Protein AF-A0AA35VS03-F1 (afdb_monomer)

Radius of gyration: 14.29 Å; Cα contacts (8 Å, |Δi|>4): 401; chains: 1; bounding box: 40×29×36 Å

Mean predicted aligned error: 4.06 Å

Structure (mmCIF, N/CA/C/O backbone):
data_AF-A0AA35VS03-F1
#
_entry.id   AF-A0AA35VS03-F1
#
loop_
_atom_site.group_PDB
_atom_site.id
_atom_site.type_symbol
_atom_site.label_atom_id
_atom_site.label_alt_id
_atom_site.label_comp_id
_atom_site.label_asym_id
_atom_site.label_entity_id
_atom_site.label_seq_id
_atom_site.pdbx_PDB_ins_code
_atom_site.Cartn_x
_atom_site.Cartn_y
_atom_site.Cartn_z
_atom_site.occupancy
_atom_site.B_iso_or_equiv
_atom_site.auth_seq_id
_atom_site.auth_comp_id
_atom_site.auth_asym_id
_atom_site.auth_atom_id
_atom_site.pdbx_PDB_model_num
ATOM 1 N N . MET A 1 1 ? 13.752 -16.285 -9.363 1.00 30.06 1 MET A N 1
ATOM 2 C CA . MET A 1 1 ? 14.592 -15.982 -8.186 1.00 30.06 1 MET A CA 1
ATOM 3 C C . MET A 1 1 ? 14.863 -14.490 -8.272 1.00 30.06 1 MET A C 1
ATOM 5 O O . MET A 1 1 ? 15.406 -14.082 -9.285 1.00 30.06 1 MET A O 1
ATOM 9 N N . LEU A 1 2 ? 14.318 -13.684 -7.354 1.00 35.81 2 LEU A N 1
ATOM 10 C CA . LEU A 1 2 ? 14.424 -12.218 -7.407 1.00 35.81 2 LEU A CA 1
ATOM 11 C C . LEU A 1 2 ? 15.875 -11.814 -7.117 1.00 35.81 2 LEU A C 1
ATOM 13 O O . LEU A 1 2 ? 16.408 -12.200 -6.077 1.00 35.81 2 LEU A O 1
ATOM 17 N N . ASP A 1 3 ? 16.504 -11.089 -8.038 1.00 34.88 3 ASP A N 1
ATOM 18 C CA . ASP A 1 3 ? 17.882 -10.612 -7.901 1.00 34.88 3 ASP A CA 1
ATOM 19 C C . ASP A 1 3 ? 17.917 -9.417 -6.916 1.00 34.88 3 ASP A C 1
ATOM 21 O O . ASP A 1 3 ? 17.162 -8.457 -7.098 1.00 34.88 3 ASP A O 1
ATOM 25 N N . PRO A 1 4 ? 18.730 -9.442 -5.840 1.00 36.78 4 PRO A N 1
ATOM 26 C CA . PRO A 1 4 ? 18.665 -8.475 -4.738 1.00 36.78 4 PRO A CA 1
ATOM 27 C C . PRO A 1 4 ? 19.428 -7.165 -5.032 1.00 36.78 4 PRO A C 1
ATOM 29 O O . PRO A 1 4 ? 20.252 -6.712 -4.237 1.00 36.78 4 PRO A O 1
ATOM 32 N N . GLY A 1 5 ? 19.167 -6.540 -6.181 1.00 35.00 5 GLY A N 1
ATOM 33 C CA . GLY A 1 5 ? 19.801 -5.287 -6.595 1.00 35.00 5 GLY A CA 1
ATOM 34 C C . GLY A 1 5 ? 18.997 -4.036 -6.219 1.00 35.00 5 GLY A C 1
ATOM 35 O O . GLY A 1 5 ? 17.992 -3.738 -6.851 1.00 35.00 5 GLY A O 1
ATOM 36 N N . MET A 1 6 ? 19.482 -3.276 -5.229 1.00 34.22 6 MET A N 1
ATOM 37 C CA . MET A 1 6 ? 19.267 -1.823 -5.016 1.00 34.22 6 MET A CA 1
ATOM 38 C C . MET A 1 6 ? 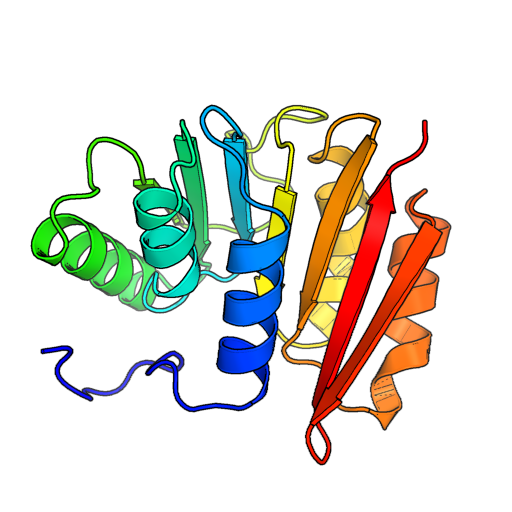17.836 -1.237 -4.988 1.00 34.22 6 MET A C 1
ATOM 40 O O . MET A 1 6 ? 17.692 -0.018 -5.052 1.00 34.22 6 MET A O 1
ATOM 44 N N . ALA A 1 7 ? 16.783 -2.032 -4.805 1.00 39.50 7 ALA A N 1
ATOM 45 C CA . ALA A 1 7 ? 15.442 -1.513 -4.525 1.00 39.50 7 ALA A CA 1
ATOM 46 C C . ALA A 1 7 ? 14.970 -1.959 -3.136 1.00 39.50 7 ALA A C 1
ATOM 48 O O . ALA A 1 7 ? 14.988 -3.145 -2.801 1.00 39.50 7 ALA A O 1
ATOM 49 N N . PHE A 1 8 ? 14.525 -1.002 -2.320 1.00 41.69 8 PHE A N 1
ATOM 50 C CA . PHE A 1 8 ? 13.716 -1.279 -1.135 1.00 41.69 8 PHE A CA 1
ATOM 51 C C . PHE A 1 8 ? 12.528 -2.166 -1.576 1.00 41.69 8 PHE A C 1
ATOM 53 O O . PHE A 1 8 ? 11.841 -1.822 -2.537 1.00 41.69 8 PHE A O 1
ATOM 60 N N . GLY A 1 9 ? 12.327 -3.335 -0.951 1.00 50.44 9 GLY A N 1
ATOM 61 C CA . GLY A 1 9 ? 11.251 -4.269 -1.337 1.00 50.44 9 GLY A CA 1
ATOM 62 C C . GLY A 1 9 ? 11.671 -5.695 -1.723 1.00 50.44 9 GLY A C 1
ATOM 63 O O . GLY A 1 9 ? 10.999 -6.324 -2.535 1.00 50.44 9 GLY A O 1
ATOM 64 N N . THR A 1 10 ? 12.738 -6.248 -1.135 1.00 51.81 10 THR A N 1
ATOM 65 C CA . THR A 1 10 ? 13.170 -7.651 -1.345 1.00 51.81 10 THR A CA 1
ATOM 66 C C . THR A 1 10 ? 12.288 -8.696 -0.644 1.00 51.81 10 THR A C 1
ATOM 68 O O . THR A 1 10 ? 12.663 -9.864 -0.574 1.00 51.81 10 THR A O 1
ATOM 71 N N . GLY A 1 11 ? 11.146 -8.307 -0.069 1.00 59.34 11 GLY A N 1
ATOM 72 C CA . GLY A 1 11 ? 10.231 -9.219 0.631 1.00 59.34 11 GLY A CA 1
ATOM 73 C C . GLY A 1 11 ? 10.647 -9.618 2.052 1.00 59.34 11 GLY A C 1
ATOM 74 O O . GLY A 1 11 ? 9.823 -10.159 2.773 1.00 59.34 11 GLY A O 1
ATOM 75 N N . HIS A 1 12 ? 11.884 -9.335 2.476 1.00 66.75 12 HIS A N 1
ATOM 76 C CA . HIS A 1 12 ? 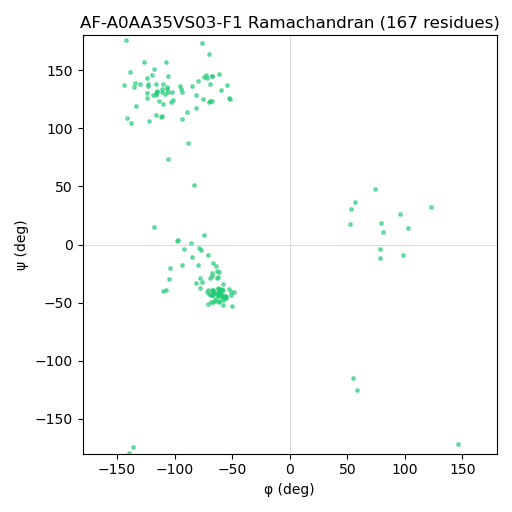12.417 -9.789 3.771 1.00 66.75 12 HIS A CA 1
ATOM 77 C C . HIS A 1 12 ? 12.237 -8.778 4.909 1.00 66.75 12 HIS A C 1
ATOM 79 O O . HIS A 1 12 ? 12.350 -9.138 6.078 1.00 66.75 12 HIS A O 1
ATOM 85 N N . HIS A 1 13 ? 11.978 -7.509 4.587 1.00 87.12 13 HIS A N 1
ATOM 86 C CA . HIS A 1 13 ? 11.761 -6.489 5.606 1.00 87.12 13 HIS A CA 1
ATOM 87 C C . HIS A 1 13 ? 10.423 -6.737 6.331 1.00 87.12 13 HIS A C 1
ATOM 89 O O . HIS A 1 13 ? 9.434 -7.009 5.638 1.00 87.12 13 HIS A O 1
ATOM 95 N N . PRO A 1 14 ? 10.344 -6.590 7.671 1.00 87.81 14 PRO A N 1
ATOM 96 C CA . PRO A 1 14 ? 9.134 -6.878 8.450 1.00 87.81 14 PRO A CA 1
ATOM 97 C C . PRO A 1 14 ? 7.858 -6.251 7.880 1.00 87.81 14 PRO A C 1
ATOM 99 O O . PRO A 1 14 ? 6.825 -6.909 7.777 1.00 87.81 14 PRO A O 1
ATOM 102 N N . THR A 1 15 ? 7.944 -5.007 7.406 1.00 90.81 15 THR A N 1
ATOM 103 C CA . THR A 1 15 ? 6.808 -4.289 6.804 1.00 90.81 15 THR A CA 1
ATOM 104 C C . THR A 1 15 ? 6.289 -4.956 5.532 1.00 90.81 15 THR A C 1
ATOM 106 O O . THR A 1 15 ? 5.084 -5.117 5.362 1.00 90.81 15 THR A O 1
ATOM 109 N N . THR A 1 16 ? 7.187 -5.436 4.663 1.00 92.81 16 THR A N 1
ATOM 110 C CA . THR A 1 16 ? 6.785 -6.149 3.441 1.00 92.81 16 THR A CA 1
ATOM 111 C C . THR A 1 16 ? 6.162 -7.494 3.797 1.00 92.81 16 THR A C 1
ATOM 113 O O . THR A 1 16 ? 5.108 -7.834 3.271 1.00 92.81 16 THR A O 1
ATOM 116 N N . SER A 1 17 ? 6.761 -8.227 4.738 1.00 94.44 17 SER A N 1
ATOM 117 C CA . SER A 1 17 ? 6.247 -9.514 5.217 1.00 94.44 17 SER A CA 1
ATOM 118 C C . SER A 1 17 ? 4.850 -9.395 5.829 1.00 94.44 17 SER A C 1
ATOM 120 O O . SER A 1 17 ? 3.984 -10.221 5.551 1.00 94.44 17 SER A O 1
ATOM 122 N N . MET A 1 18 ? 4.604 -8.365 6.643 1.00 96.81 18 MET A N 1
ATOM 123 C CA . MET A 1 18 ? 3.283 -8.107 7.219 1.00 96.81 18 MET A CA 1
ATOM 124 C C . MET A 1 18 ? 2.256 -7.729 6.145 1.00 96.81 18 MET A C 1
ATOM 126 O O . MET A 1 18 ? 1.155 -8.274 6.161 1.00 96.81 18 MET A O 1
ATOM 130 N N . CYS A 1 19 ? 2.613 -6.883 5.170 1.00 97.69 19 CYS A N 1
ATOM 131 C CA . CYS A 1 19 ? 1.738 -6.601 4.028 1.00 97.69 19 CYS A CA 1
ATOM 132 C C . CYS A 1 19 ? 1.409 -7.859 3.221 1.00 97.69 19 CYS A C 1
ATOM 134 O O . CYS A 1 19 ? 0.255 -8.056 2.863 1.00 97.69 19 CYS A O 1
ATOM 136 N N . LEU A 1 20 ? 2.391 -8.724 2.952 1.00 97.50 20 LEU A N 1
ATOM 137 C CA . LEU A 1 20 ? 2.174 -9.971 2.216 1.00 97.50 20 LEU A CA 1
ATOM 138 C C . LEU A 1 20 ? 1.216 -10.911 2.958 1.00 97.50 20 LEU A C 1
ATOM 140 O O . LEU A 1 20 ? 0.317 -11.457 2.329 1.00 97.50 20 LEU A O 1
ATOM 144 N N . LYS A 1 21 ? 1.353 -11.044 4.285 1.00 96.88 21 LYS A N 1
ATOM 145 C CA . LYS A 1 21 ? 0.408 -11.813 5.118 1.00 96.88 21 LYS A CA 1
ATOM 146 C C . LYS A 1 21 ? -1.012 -11.249 5.039 1.00 96.88 21 LYS A C 1
ATOM 148 O O . LYS A 1 21 ? -1.968 -12.008 4.945 1.00 96.88 21 LYS A O 1
ATOM 153 N N . GLN A 1 22 ? -1.147 -9.925 5.059 1.00 98.31 22 GLN A N 1
ATOM 154 C CA . GLN A 1 22 ? -2.451 -9.271 4.968 1.00 98.31 22 GLN A CA 1
ATOM 155 C C . GLN A 1 22 ? -3.070 -9.398 3.573 1.00 98.31 22 GLN A C 1
ATOM 157 O O . GLN A 1 22 ? -4.261 -9.661 3.452 1.00 98.31 22 GLN A O 1
ATOM 162 N N . LEU A 1 23 ? -2.271 -9.289 2.509 1.00 98.38 23 LEU A N 1
ATOM 163 C CA . LEU A 1 23 ? -2.742 -9.553 1.151 1.00 98.38 23 LEU A CA 1
ATOM 164 C C . LEU A 1 23 ? -3.193 -11.009 0.990 1.00 98.38 23 LEU A C 1
ATOM 166 O O . LEU A 1 23 ? -4.255 -11.230 0.424 1.00 98.38 23 LEU A O 1
ATOM 170 N N . ASP A 1 24 ? -2.443 -11.978 1.514 1.00 97.88 24 ASP A N 1
ATOM 171 C CA . ASP A 1 24 ? -2.810 -13.402 1.477 1.00 97.88 24 ASP A CA 1
ATOM 172 C C . ASP A 1 24 ? -4.157 -13.675 2.169 1.00 97.88 24 ASP A C 1
ATOM 174 O O . ASP A 1 24 ? -4.982 -14.427 1.657 1.00 97.88 24 ASP A O 1
ATOM 178 N N . ALA A 1 25 ? -4.424 -12.999 3.290 1.00 97.81 25 ALA A N 1
ATOM 179 C CA . ALA A 1 25 ? -5.678 -13.139 4.026 1.00 97.81 25 ALA A CA 1
ATOM 180 C C . ALA A 1 25 ? -6.875 -12.420 3.373 1.00 97.81 25 ALA A C 1
ATOM 182 O O . ALA A 1 25 ? -8.016 -12.861 3.526 1.00 97.81 25 ALA A O 1
ATOM 183 N N . LEU A 1 26 ? -6.641 -11.290 2.698 1.00 97.94 26 LEU A N 1
ATOM 184 C CA . LEU A 1 26 ? -7.705 -10.380 2.254 1.00 97.94 26 LEU A CA 1
ATOM 185 C C . LEU A 1 26 ? -8.003 -10.463 0.753 1.00 97.94 26 LEU A C 1
ATOM 187 O O . LEU A 1 26 ? -9.134 -10.192 0.339 1.00 97.94 26 LEU A O 1
ATOM 191 N N . VAL A 1 27 ? -7.013 -10.795 -0.079 1.00 98.19 27 VAL A N 1
ATOM 192 C CA . VAL A 1 27 ? -7.208 -10.891 -1.527 1.00 98.19 27 VAL A CA 1
ATOM 193 C C . VAL A 1 27 ? -8.084 -12.100 -1.827 1.00 98.19 27 VAL A C 1
ATOM 195 O O . VAL A 1 27 ? -7.775 -13.234 -1.479 1.00 98.19 27 VAL A O 1
ATOM 198 N N . 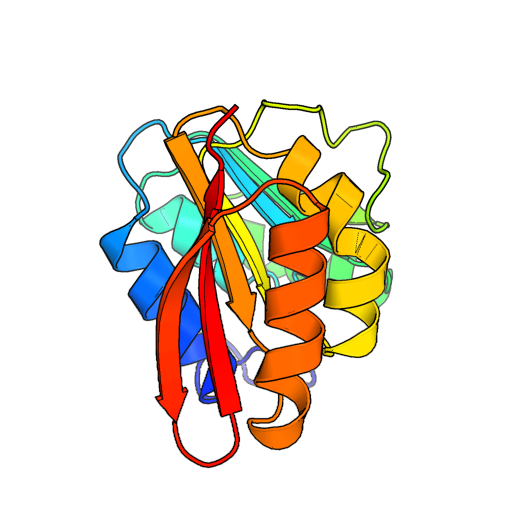THR A 1 28 ? -9.188 -11.845 -2.520 1.00 96.50 28 THR A N 1
ATOM 199 C CA . THR A 1 28 ? -10.090 -12.880 -3.027 1.00 96.50 28 THR A CA 1
ATOM 200 C C . THR A 1 28 ? -10.141 -12.817 -4.554 1.00 96.50 28 THR A C 1
ATOM 202 O O . THR A 1 28 ? -9.964 -11.734 -5.124 1.00 96.50 28 THR A O 1
ATOM 205 N N . PRO A 1 29 ? -10.382 -13.947 -5.250 1.00 96.38 29 PRO A N 1
ATOM 206 C CA . PRO A 1 29 ? -10.467 -13.953 -6.704 1.00 96.38 29 PRO A CA 1
ATOM 207 C C . PRO A 1 29 ? -11.456 -12.910 -7.225 1.00 96.38 29 PRO A C 1
ATOM 209 O O . PRO A 1 29 ? -12.619 -12.893 -6.827 1.00 96.38 29 PRO A O 1
ATOM 212 N N . GLY A 1 30 ? -11.001 -12.049 -8.134 1.00 94.88 30 GLY A N 1
ATOM 213 C CA . GLY A 1 30 ? -11.853 -11.017 -8.729 1.00 94.88 30 GLY A CA 1
ATOM 214 C C . GLY A 1 30 ? -11.730 -9.620 -8.107 1.00 94.88 30 GLY A C 1
ATOM 215 O O . GLY A 1 30 ? -12.285 -8.678 -8.672 1.00 94.88 30 GLY A O 1
ATOM 216 N N . ILE A 1 31 ? -11.021 -9.466 -6.982 1.00 98.31 31 ILE A N 1
ATOM 217 C CA . ILE A 1 31 ? -10.870 -8.175 -6.293 1.00 98.31 31 ILE A CA 1
ATOM 218 C C . ILE A 1 31 ? -9.906 -7.239 -7.033 1.00 98.31 31 ILE A C 1
ATOM 220 O O . ILE A 1 31 ? -8.896 -7.687 -7.577 1.00 98.31 31 ILE A O 1
ATOM 224 N N . ASP A 1 32 ? -10.187 -5.936 -7.025 1.00 98.81 32 ASP A N 1
ATOM 225 C CA . ASP A 1 32 ? -9.266 -4.919 -7.542 1.00 98.81 32 ASP A CA 1
ATOM 226 C C . ASP A 1 32 ? -8.429 -4.325 -6.396 1.00 98.81 32 ASP A C 1
ATOM 228 O O . ASP A 1 32 ? -8.967 -4.015 -5.325 1.00 98.81 32 ASP A O 1
ATOM 232 N N . VAL A 1 33 ? -7.123 -4.153 -6.625 1.00 98.94 33 VAL A N 1
ATOM 233 C CA . VAL A 1 33 ? -6.142 -3.712 -5.619 1.00 98.94 33 VAL A CA 1
ATOM 234 C C . VAL A 1 33 ? -5.415 -2.444 -6.069 1.00 98.94 33 VAL A C 1
ATOM 236 O O . VAL A 1 33 ? -4.979 -2.336 -7.215 1.00 98.94 33 VAL A O 1
ATOM 239 N N . LEU A 1 34 ? -5.257 -1.491 -5.155 1.00 98.88 34 LEU A N 1
ATOM 240 C CA . LEU A 1 34 ? -4.405 -0.311 -5.312 1.00 98.88 34 LEU A CA 1
ATOM 241 C C . LEU A 1 34 ? -3.143 -0.477 -4.456 1.00 98.88 34 LEU A C 1
ATOM 243 O O . LEU A 1 34 ? -3.256 -0.796 -3.279 1.00 98.88 34 LEU A O 1
ATOM 247 N N . ASP A 1 35 ? -1.962 -0.239 -5.019 1.00 98.81 35 ASP A N 1
ATOM 248 C CA . ASP A 1 35 ? -0.667 -0.308 -4.327 1.00 98.81 35 ASP A CA 1
ATOM 249 C C . ASP A 1 35 ? 0.046 1.048 -4.449 1.00 98.81 35 ASP A C 1
ATOM 251 O O . ASP A 1 35 ? 0.490 1.427 -5.534 1.00 98.81 35 ASP A O 1
ATOM 255 N N . VAL A 1 36 ? 0.088 1.825 -3.363 1.00 98.69 36 VAL A N 1
ATOM 256 C CA . VAL A 1 36 ? 0.644 3.189 -3.351 1.00 98.69 36 VAL A CA 1
ATOM 257 C C . VAL A 1 36 ? 2.048 3.191 -2.755 1.00 98.69 36 VAL A C 1
ATOM 259 O O . VAL A 1 36 ? 2.248 2.781 -1.613 1.00 98.69 36 VAL A O 1
ATOM 262 N N . GLY A 1 37 ? 3.010 3.714 -3.518 1.00 97.75 37 GLY A N 1
ATOM 263 C CA . GLY A 1 37 ? 4.435 3.572 -3.227 1.00 97.75 37 GLY A CA 1
ATOM 264 C C . GLY A 1 37 ? 4.917 2.158 -3.531 1.00 97.75 37 GLY A C 1
ATOM 265 O O . GLY A 1 37 ? 5.544 1.520 -2.687 1.00 97.75 37 GLY A O 1
ATOM 266 N N . CYS A 1 38 ? 4.561 1.636 -4.711 1.00 97.50 38 CYS A N 1
ATOM 267 C CA . CYS A 1 38 ? 4.756 0.224 -5.027 1.00 97.50 38 CYS A CA 1
ATOM 268 C C . CYS A 1 38 ? 6.238 -0.181 -5.135 1.00 97.50 38 CYS A C 1
ATOM 270 O O . CYS A 1 38 ? 6.536 -1.377 -5.111 1.00 97.50 38 CYS A O 1
ATOM 272 N N . GLY A 1 39 ? 7.177 0.770 -5.257 1.00 96.31 39 GLY A N 1
ATOM 273 C CA . GLY A 1 39 ? 8.616 0.508 -5.257 1.00 96.31 39 GLY A CA 1
ATOM 274 C C . GLY A 1 39 ? 9.029 -0.513 -6.317 1.00 96.31 39 GLY A C 1
ATOM 275 O O . GLY A 1 39 ? 8.885 -0.273 -7.510 1.00 96.31 39 GLY A O 1
ATOM 276 N N . SER A 1 40 ? 9.521 -1.681 -5.890 1.00 95.69 40 SER A N 1
ATOM 277 C CA . SER A 1 40 ? 9.878 -2.801 -6.778 1.00 95.69 40 SER A CA 1
ATOM 278 C C . SER A 1 40 ? 8.677 -3.513 -7.422 1.00 95.69 40 SER A C 1
ATOM 280 O O . SER A 1 40 ? 8.865 -4.379 -8.276 1.00 95.69 40 SER A O 1
ATOM 282 N N . GLY A 1 41 ? 7.450 -3.200 -7.004 1.00 97.69 41 GLY A N 1
ATOM 283 C CA . GLY A 1 41 ? 6.218 -3.871 -7.415 1.00 97.69 41 GLY A CA 1
ATOM 284 C C . GLY A 1 41 ? 5.941 -5.182 -6.675 1.00 97.69 41 GLY A C 1
ATOM 285 O O . GLY A 1 41 ? 5.051 -5.923 -7.082 1.00 97.69 41 GLY A O 1
ATOM 286 N N . VAL A 1 42 ? 6.679 -5.506 -5.606 1.00 97.75 42 VAL A N 1
ATOM 287 C CA . VAL A 1 42 ? 6.563 -6.804 -4.911 1.00 97.75 42 VAL A CA 1
ATOM 288 C C . VAL A 1 42 ? 5.151 -7.079 -4.375 1.00 97.75 42 VAL A C 1
ATOM 290 O O . VAL A 1 42 ? 4.639 -8.183 -4.559 1.00 97.75 42 VAL A O 1
ATOM 293 N N . LEU A 1 43 ? 4.494 -6.082 -3.769 1.00 98.38 43 LEU A N 1
ATOM 294 C CA . LEU A 1 43 ? 3.132 -6.220 -3.240 1.00 98.38 43 LEU A CA 1
ATOM 295 C C . LEU A 1 43 ? 2.107 -6.295 -4.375 1.00 98.38 43 LEU A C 1
ATOM 297 O O . LEU A 1 43 ? 1.230 -7.157 -4.351 1.00 98.38 43 LEU A O 1
ATOM 301 N N . SER A 1 44 ? 2.282 -5.475 -5.413 1.00 98.75 44 SER A N 1
ATOM 302 C CA . SER A 1 44 ? 1.479 -5.547 -6.634 1.00 98.75 44 SER A CA 1
ATOM 303 C C . SER A 1 44 ? 1.514 -6.935 -7.295 1.00 98.75 44 SER A C 1
ATOM 305 O O . SER A 1 44 ? 0.475 -7.487 -7.661 1.00 98.75 44 SER A O 1
ATOM 307 N N . ILE A 1 45 ? 2.704 -7.528 -7.429 1.00 98.69 45 ILE A N 1
ATOM 308 C CA . ILE A 1 45 ? 2.897 -8.867 -8.006 1.00 98.69 45 ILE A CA 1
ATOM 309 C C . ILE A 1 45 ? 2.268 -9.937 -7.109 1.00 98.69 45 ILE A C 1
ATOM 311 O O . ILE A 1 45 ? 1.630 -10.861 -7.617 1.00 98.69 45 ILE A O 1
ATOM 315 N N . ALA A 1 46 ? 2.422 -9.818 -5.788 1.00 98.31 46 ALA A N 1
ATOM 316 C CA . ALA A 1 46 ? 1.813 -10.747 -4.844 1.00 98.31 46 ALA A CA 1
ATOM 317 C C . ALA A 1 46 ? 0.283 -10.722 -4.941 1.00 98.31 46 ALA A C 1
ATOM 319 O O . ALA A 1 46 ? -0.327 -11.773 -5.113 1.00 98.31 46 ALA A O 1
ATOM 320 N N . ALA A 1 47 ? -0.329 -9.533 -4.937 1.00 98.69 47 ALA A N 1
ATOM 321 C CA . ALA A 1 47 ? -1.773 -9.373 -5.098 1.00 98.69 47 ALA A CA 1
ATOM 322 C C . ALA A 1 47 ? -2.287 -10.023 -6.394 1.00 98.69 47 ALA A C 1
ATOM 324 O O . ALA A 1 47 ? -3.278 -10.753 -6.372 1.00 98.69 47 ALA A O 1
ATOM 325 N N . ALA A 1 48 ? -1.583 -9.830 -7.515 1.00 98.62 48 ALA A N 1
ATOM 326 C CA . ALA A 1 48 ? -1.930 -10.477 -8.779 1.00 98.62 48 ALA A CA 1
ATOM 327 C C . ALA A 1 48 ? -1.861 -12.012 -8.694 1.00 98.62 48 ALA A C 1
ATOM 329 O O . ALA A 1 48 ? -2.777 -12.698 -9.144 1.00 98.62 48 ALA A O 1
ATOM 330 N N . ARG A 1 49 ? -0.811 -12.562 -8.072 1.00 97.88 49 ARG A N 1
ATOM 331 C CA . ARG A 1 49 ? -0.650 -14.017 -7.885 1.00 97.88 49 ARG A CA 1
ATOM 332 C C . ARG A 1 49 ? -1.679 -14.628 -6.933 1.00 97.88 49 ARG A C 1
ATOM 334 O O . ARG A 1 49 ? -2.002 -15.801 -7.085 1.00 97.88 49 ARG A O 1
ATOM 341 N N . LEU A 1 50 ? -2.202 -13.842 -5.996 1.00 98.19 50 LEU A N 1
ATOM 342 C CA . LEU A 1 50 ? -3.273 -14.233 -5.076 1.00 98.19 50 LEU A CA 1
ATOM 343 C C . LEU A 1 50 ? -4.673 -14.189 -5.721 1.00 98.19 50 LEU A C 1
ATOM 345 O O . LEU A 1 50 ? -5.653 -14.586 -5.097 1.00 98.19 50 LEU A O 1
ATOM 349 N N . GLY A 1 51 ? -4.784 -13.751 -6.980 1.00 97.69 51 GLY A N 1
ATOM 350 C CA . GLY A 1 51 ? -6.036 -13.781 -7.741 1.00 97.69 51 GLY A CA 1
ATOM 351 C C . GLY A 1 51 ? -6.754 -12.437 -7.853 1.00 97.69 51 GLY A C 1
ATOM 352 O O . GLY A 1 51 ? -7.919 -12.409 -8.267 1.00 97.69 51 GLY A O 1
ATOM 353 N N . ALA A 1 52 ? -6.087 -11.322 -7.530 1.00 98.69 52 ALA A N 1
ATOM 354 C CA . ALA A 1 52 ? -6.618 -10.002 -7.853 1.00 98.69 52 ALA A CA 1
ATOM 355 C C . ALA A 1 52 ? -6.926 -9.901 -9.356 1.00 98.69 52 ALA A C 1
ATOM 357 O O . ALA A 1 52 ? -6.145 -10.340 -10.203 1.00 98.69 52 ALA A O 1
ATOM 358 N N . ARG A 1 53 ? -8.073 -9.309 -9.694 1.00 98.56 53 ARG A N 1
ATOM 359 C CA . ARG A 1 53 ? -8.493 -9.096 -11.082 1.00 98.56 53 ARG A CA 1
ATOM 360 C C . ARG A 1 53 ? -7.644 -8.021 -11.736 1.00 98.56 53 ARG A C 1
ATOM 362 O O . ARG A 1 53 ? -7.114 -8.247 -12.824 1.00 98.56 53 ARG A O 1
ATOM 369 N N . HIS A 1 54 ? -7.524 -6.869 -11.084 1.00 98.69 54 HIS A N 1
ATOM 370 C CA . HIS A 1 54 ? -6.702 -5.747 -11.523 1.00 98.69 54 HIS A CA 1
ATOM 371 C C . HIS A 1 54 ? -5.891 -5.205 -10.349 1.00 98.69 54 HIS A C 1
ATOM 373 O O . HIS A 1 54 ? -6.405 -5.058 -9.242 1.00 98.69 54 HIS A O 1
ATOM 379 N N . VAL A 1 55 ? -4.631 -4.866 -10.603 1.00 98.88 55 VAL A N 1
ATOM 380 C CA . VAL A 1 55 ? -3.757 -4.205 -9.635 1.00 98.88 55 VAL A CA 1
ATOM 381 C C . VAL A 1 55 ? -3.236 -2.915 -10.250 1.00 98.88 55 VAL A C 1
ATOM 383 O O . VAL A 1 55 ? -2.666 -2.932 -11.345 1.00 98.88 55 VAL A O 1
ATOM 386 N N . PHE A 1 56 ? -3.420 -1.795 -9.555 1.00 98.88 56 PHE A N 1
ATOM 387 C CA . PHE A 1 56 ? -2.855 -0.514 -9.955 1.00 98.88 56 PHE A CA 1
ATOM 388 C C . PHE A 1 56 ? -1.762 -0.075 -8.980 1.00 98.88 56 PHE A C 1
ATOM 390 O O . PHE A 1 56 ? -2.049 0.258 -7.836 1.00 98.88 56 PHE A O 1
ATOM 397 N N . GLY A 1 57 ? -0.513 -0.082 -9.446 1.00 98.75 57 GLY A N 1
ATOM 398 C CA . GLY A 1 57 ? 0.651 0.398 -8.708 1.00 98.75 57 GLY A CA 1
ATOM 399 C C . GLY A 1 57 ? 0.961 1.861 -9.025 1.00 98.75 57 GLY A C 1
ATOM 400 O O . GLY A 1 57 ? 1.037 2.243 -10.198 1.00 98.75 57 GLY A O 1
ATOM 401 N N . LEU A 1 58 ? 1.165 2.669 -7.988 1.00 98.81 58 LEU A N 1
ATOM 402 C CA . LEU A 1 58 ? 1.614 4.056 -8.072 1.00 98.81 58 LEU A CA 1
ATOM 403 C C . LEU A 1 58 ? 2.985 4.197 -7.418 1.00 98.81 58 LEU A C 1
ATOM 405 O O . LEU A 1 58 ? 3.184 3.742 -6.295 1.00 98.81 58 LEU A O 1
ATOM 409 N N . GLU A 1 59 ? 3.913 4.857 -8.101 1.00 98.50 59 GLU A N 1
ATOM 410 C CA . GLU A 1 59 ? 5.244 5.149 -7.570 1.00 98.50 59 GLU A CA 1
ATOM 411 C C . GLU A 1 59 ? 5.723 6.525 -8.048 1.00 98.50 59 GLU A C 1
ATOM 413 O O . GLU A 1 59 ? 5.541 6.884 -9.208 1.00 98.50 59 GLU A O 1
ATOM 418 N N . ILE A 1 60 ? 6.319 7.326 -7.167 1.00 97.94 60 ILE A N 1
ATOM 419 C CA . ILE A 1 60 ? 6.736 8.699 -7.483 1.00 97.94 60 ILE A CA 1
ATOM 420 C C . ILE A 1 60 ? 8.078 8.740 -8.221 1.00 97.94 60 ILE A C 1
ATOM 422 O O . ILE A 1 60 ? 8.277 9.606 -9.082 1.00 97.94 60 ILE A O 1
ATOM 426 N N . ASP A 1 61 ? 8.976 7.802 -7.915 1.00 97.50 61 ASP A N 1
ATOM 427 C CA . ASP A 1 61 ? 10.284 7.697 -8.553 1.00 97.50 61 ASP A CA 1
ATOM 428 C C . ASP A 1 61 ? 10.171 6.976 -9.904 1.00 97.50 61 ASP A C 1
ATOM 430 O O . ASP A 1 61 ? 9.818 5.798 -9.993 1.00 97.50 61 ASP A O 1
ATOM 434 N N . SER A 1 62 ? 10.510 7.679 -10.985 1.00 97.62 62 SER A N 1
ATOM 435 C CA . SER A 1 62 ? 10.466 7.134 -12.343 1.00 97.62 62 SER A CA 1
ATOM 436 C C . SER A 1 62 ? 11.419 5.950 -12.546 1.00 97.62 62 SER A C 1
ATOM 438 O O . SER A 1 62 ? 11.135 5.075 -13.370 1.00 97.62 62 SER A O 1
ATOM 440 N N . VAL A 1 63 ? 12.522 5.878 -11.792 1.00 97.50 63 VAL A N 1
ATOM 441 C CA . VAL A 1 63 ? 13.439 4.732 -11.822 1.00 97.50 63 VAL A CA 1
ATOM 442 C C . VAL A 1 63 ? 12.746 3.508 -11.231 1.00 97.50 63 VAL A C 1
ATOM 444 O O . VAL A 1 63 ? 12.692 2.463 -11.884 1.00 97.50 63 VAL A O 1
ATOM 447 N N . ALA A 1 64 ? 12.140 3.649 -10.051 1.00 97.06 64 ALA A N 1
ATOM 448 C CA . ALA A 1 64 ? 11.389 2.578 -9.402 1.00 97.06 64 ALA A CA 1
ATOM 449 C C . ALA A 1 64 ? 10.172 2.131 -10.234 1.00 97.06 64 ALA A C 1
ATOM 451 O O . ALA A 1 64 ? 9.943 0.932 -10.378 1.00 97.06 64 ALA A O 1
ATOM 452 N N . VAL A 1 65 ? 9.467 3.050 -10.907 1.00 98.44 65 VAL A N 1
ATOM 453 C CA . VAL A 1 65 ? 8.402 2.708 -11.873 1.00 98.44 65 VAL A CA 1
ATOM 454 C C . VAL A 1 65 ? 8.908 1.763 -12.966 1.00 98.44 65 VAL A C 1
ATOM 456 O O . VAL A 1 65 ? 8.228 0.795 -13.318 1.00 98.44 65 VAL A O 1
ATOM 459 N N . ASN A 1 66 ? 10.090 2.026 -13.530 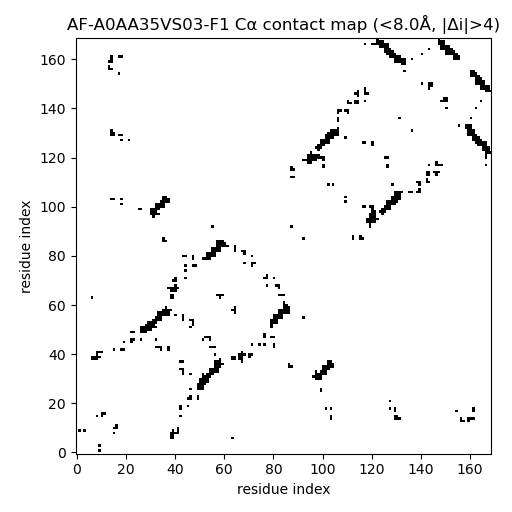1.00 98.06 66 ASN A N 1
ATOM 460 C CA . ASN A 1 66 ? 10.662 1.170 -14.569 1.00 98.06 66 ASN A CA 1
ATOM 461 C C . ASN A 1 66 ? 11.055 -0.208 -14.021 1.00 98.06 66 ASN A C 1
ATOM 463 O O . ASN A 1 66 ? 10.790 -1.215 -14.682 1.00 98.06 66 ASN A O 1
ATOM 467 N N . VAL A 1 67 ? 11.610 -0.255 -12.805 1.00 97.88 67 VAL A N 1
ATOM 468 C CA . VAL A 1 67 ? 11.926 -1.505 -12.095 1.00 97.88 67 VAL A CA 1
ATOM 469 C C . VAL A 1 67 ? 10.657 -2.320 -11.838 1.00 97.88 67 VAL A C 1
ATOM 471 O O . VAL A 1 67 ? 10.601 -3.487 -12.218 1.00 97.88 67 VAL A O 1
ATOM 474 N N . ALA A 1 68 ? 9.603 -1.713 -11.290 1.00 98.25 68 ALA A N 1
ATOM 475 C CA . ALA A 1 68 ? 8.328 -2.387 -11.053 1.00 98.25 68 ALA A CA 1
ATOM 476 C C . ALA A 1 68 ? 7.725 -2.954 -12.341 1.00 98.25 68 ALA A C 1
ATOM 478 O O . ALA A 1 68 ? 7.316 -4.112 -12.378 1.00 98.25 68 ALA A O 1
ATOM 479 N N . LYS A 1 69 ? 7.718 -2.177 -13.433 1.00 98.62 69 LYS A N 1
ATOM 480 C CA . LYS A 1 69 ? 7.240 -2.650 -14.743 1.00 98.62 69 LYS A CA 1
ATOM 481 C C . LYS A 1 69 ? 8.048 -3.836 -15.267 1.00 98.62 69 LYS A C 1
ATOM 483 O O . LYS A 1 69 ? 7.471 -4.721 -15.897 1.00 98.62 69 LYS A O 1
ATOM 488 N N . GLN A 1 70 ? 9.362 -3.841 -15.054 1.00 98.31 70 GLN A N 1
ATOM 489 C CA . GLN A 1 70 ? 10.215 -4.962 -15.436 1.00 98.31 70 GLN A CA 1
ATOM 490 C C . GLN A 1 70 ? 9.895 -6.203 -14.598 1.00 98.31 70 GLN A C 1
ATOM 492 O O . GLN A 1 70 ? 9.588 -7.245 -15.173 1.00 98.31 70 GLN A O 1
ATOM 497 N N . ASN A 1 71 ? 9.838 -6.068 -13.272 1.00 98.19 71 ASN A N 1
ATOM 498 C CA . ASN A 1 71 ? 9.504 -7.166 -12.363 1.00 98.19 71 ASN A CA 1
ATOM 499 C C . ASN A 1 71 ? 8.115 -7.753 -12.650 1.00 98.19 71 ASN A C 1
ATOM 501 O O . ASN A 1 71 ? 7.936 -8.968 -12.602 1.00 98.19 71 ASN A O 1
ATOM 505 N N . VAL A 1 72 ? 7.134 -6.912 -12.987 1.00 98.62 72 VAL A N 1
ATOM 506 C CA . VAL A 1 72 ? 5.785 -7.336 -13.391 1.00 98.62 72 VAL A CA 1
ATOM 507 C C . VAL A 1 72 ? 5.827 -8.259 -14.614 1.00 98.62 72 VAL A C 1
ATOM 509 O O . VAL A 1 72 ? 5.204 -9.320 -14.581 1.00 98.62 72 VAL A O 1
ATOM 512 N N . ARG A 1 73 ? 6.603 -7.908 -15.651 1.00 98.44 73 ARG A N 1
ATOM 513 C CA . ARG A 1 73 ? 6.785 -8.747 -16.852 1.00 98.44 73 ARG A CA 1
ATOM 514 C C . ARG A 1 73 ? 7.549 -10.033 -16.552 1.00 98.44 73 ARG A C 1
ATOM 516 O O . ARG A 1 73 ? 7.162 -11.106 -16.997 1.00 98.44 73 ARG A O 1
ATOM 523 N N . GLU A 1 74 ? 8.618 -9.945 -15.767 1.00 98.06 74 GLU A N 1
ATOM 524 C CA . GLU A 1 74 ? 9.417 -11.115 -15.372 1.00 98.06 74 GLU A CA 1
ATOM 525 C C . GLU A 1 74 ? 8.622 -12.122 -14.537 1.00 98.06 74 GLU A C 1
ATOM 527 O O . GLU A 1 74 ? 8.951 -13.307 -14.498 1.00 98.06 74 GLU A O 1
ATOM 532 N N . ASN A 1 75 ? 7.556 -11.660 -13.883 1.00 98.06 75 ASN A N 1
ATOM 533 C CA . ASN A 1 75 ? 6.637 -12.495 -13.123 1.00 98.06 75 ASN A CA 1
ATOM 534 C C . ASN A 1 75 ? 5.376 -12.894 -13.899 1.00 98.06 75 ASN A C 1
ATOM 536 O O . ASN A 1 75 ? 4.526 -13.559 -13.308 1.00 98.06 75 ASN A O 1
ATOM 540 N N . SER A 1 76 ? 5.268 -12.529 -15.182 1.00 98.31 76 SER A N 1
ATOM 541 C CA . SER A 1 76 ? 4.146 -12.865 -16.069 1.00 98.31 76 SER A CA 1
ATOM 542 C C . SER A 1 76 ? 2.778 -12.407 -15.543 1.00 98.31 76 SER A C 1
ATOM 544 O O . SER A 1 76 ? 1.779 -13.114 -15.679 1.00 98.31 76 SER A O 1
ATOM 546 N N . VAL A 1 77 ? 2.734 -11.238 -14.894 1.00 98.50 77 VAL A N 1
ATOM 547 C CA . VAL A 1 77 ? 1.507 -10.641 -14.329 1.00 98.50 77 VAL A CA 1
ATOM 548 C C . VAL A 1 77 ? 1.155 -9.290 -14.963 1.00 98.50 77 VAL A C 1
ATOM 550 O O . VAL A 1 77 ? 0.314 -8.559 -14.447 1.00 98.50 77 VAL A O 1
ATOM 553 N N . GLU A 1 78 ? 1.750 -8.947 -16.105 1.00 98.31 78 GLU A N 1
ATOM 554 C CA . GLU A 1 78 ? 1.527 -7.689 -16.833 1.00 98.31 78 GLU A CA 1
ATOM 555 C C . GLU A 1 78 ? 0.101 -7.503 -17.369 1.00 98.31 78 GLU A C 1
ATOM 557 O O . GLU A 1 78 ? -0.306 -6.379 -17.656 1.00 98.31 78 GLU A O 1
ATOM 562 N N . HIS A 1 79 ? -0.677 -8.581 -17.482 1.00 97.94 79 HIS A N 1
ATOM 563 C CA . HIS A 1 79 ? -2.099 -8.511 -17.833 1.00 97.94 79 HIS A CA 1
ATOM 564 C C . HIS A 1 79 ? -2.993 -8.126 -16.645 1.00 97.94 79 HIS A C 1
ATOM 566 O O . HIS A 1 79 ? -4.131 -7.704 -16.846 1.00 97.94 79 HIS A O 1
ATOM 572 N N . THR A 1 80 ? -2.474 -8.250 -15.423 1.00 98.62 80 THR A N 1
ATOM 573 C CA . THR A 1 80 ? -3.186 -7.969 -14.170 1.00 98.62 80 THR A CA 1
ATOM 574 C C . THR A 1 80 ? -2.681 -6.684 -13.520 1.00 98.62 80 THR A C 1
ATOM 576 O O . THR A 1 80 ? -3.477 -5.912 -12.986 1.00 98.62 80 THR A O 1
ATOM 579 N N . VAL A 1 81 ? -1.369 -6.437 -13.567 1.00 98.81 81 VAL A N 1
ATOM 580 C CA . VAL A 1 81 ? -0.711 -5.314 -12.893 1.00 98.81 81 VAL A CA 1
ATOM 581 C C . VAL A 1 81 ? -0.374 -4.205 -13.883 1.00 98.81 81 VAL A C 1
ATOM 583 O O . VAL A 1 81 ? 0.408 -4.393 -14.815 1.00 98.81 81 VAL A O 1
ATOM 586 N N . ARG A 1 82 ? -0.882 -3.001 -13.614 1.00 98.62 82 ARG A N 1
ATOM 587 C CA . ARG A 1 82 ? -0.464 -1.763 -14.279 1.00 98.62 82 ARG A CA 1
ATOM 588 C C . ARG A 1 82 ? 0.280 -0.878 -13.287 1.00 98.62 82 ARG A C 1
ATOM 590 O O . ARG A 1 82 ? -0.220 -0.638 -12.198 1.00 98.62 82 ARG A O 1
ATOM 597 N N . VAL A 1 83 ? 1.425 -0.332 -13.694 1.00 98.75 83 VAL A N 1
ATOM 598 C CA . VAL A 1 83 ? 2.206 0.622 -12.887 1.00 98.75 83 VAL A CA 1
ATOM 599 C C . VAL A 1 83 ? 2.240 1.987 -13.573 1.00 98.75 83 VAL A C 1
ATOM 601 O O . VAL A 1 83 ? 2.556 2.070 -14.767 1.00 98.75 83 VAL A O 1
ATOM 604 N N . ALA A 1 84 ? 1.953 3.053 -12.828 1.00 98.50 84 ALA A N 1
ATOM 605 C CA . ALA A 1 84 ? 2.070 4.437 -13.281 1.00 98.50 84 ALA A CA 1
ATOM 606 C C . ALA A 1 84 ? 2.918 5.277 -12.321 1.00 98.50 84 ALA A C 1
ATOM 608 O O . ALA A 1 84 ? 3.062 4.952 -11.144 1.00 98.50 84 ALA A O 1
ATOM 609 N N . GLN A 1 85 ? 3.477 6.365 -12.852 1.00 98.56 85 GLN A N 1
ATOM 610 C CA . GLN A 1 85 ? 4.209 7.322 -12.039 1.00 98.56 85 GLN A CA 1
ATOM 611 C C . GLN A 1 85 ? 3.235 8.280 -11.344 1.00 98.56 85 GLN A C 1
ATOM 613 O O . GLN A 1 85 ? 2.409 8.892 -12.018 1.00 98.56 85 GLN A O 1
ATOM 618 N N . GLY A 1 86 ? 3.355 8.447 -10.028 1.00 98.12 86 GLY A N 1
ATOM 619 C CA . GLY A 1 86 ? 2.564 9.390 -9.244 1.00 98.12 86 GLY A CA 1
ATOM 620 C C . GLY A 1 86 ? 2.239 8.899 -7.835 1.00 98.12 86 GLY A C 1
ATOM 621 O O . GLY A 1 86 ? 2.734 7.875 -7.376 1.00 98.12 86 GLY A O 1
ATOM 622 N N . THR A 1 87 ? 1.380 9.653 -7.154 1.00 98.12 87 THR A N 1
ATOM 623 C CA . THR A 1 87 ? 0.787 9.320 -5.850 1.00 98.12 87 THR A CA 1
ATOM 624 C C .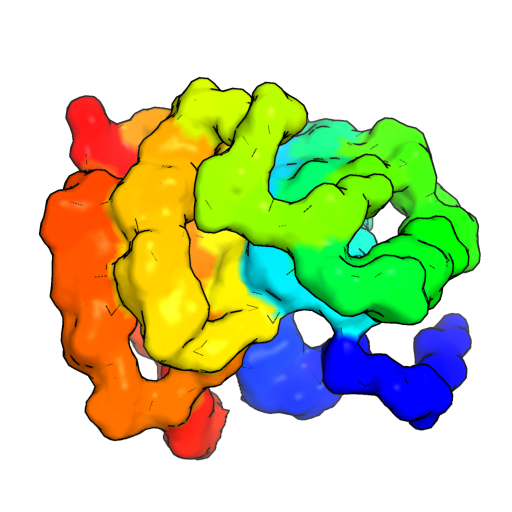 THR A 1 87 ? -0.685 9.739 -5.852 1.00 98.12 87 THR A C 1
ATOM 626 O O . THR A 1 87 ? -1.181 10.239 -6.860 1.00 98.12 87 THR A O 1
ATOM 629 N N . LEU A 1 88 ? -1.397 9.535 -4.748 1.00 97.88 88 LEU A N 1
ATOM 630 C CA . LEU A 1 88 ? -2.767 10.006 -4.593 1.00 97.88 88 LEU A CA 1
ATOM 631 C C . LEU A 1 88 ? -2.818 11.504 -4.225 1.00 97.88 88 LEU A C 1
ATOM 633 O O . LEU A 1 88 ? -2.019 11.947 -3.399 1.00 97.88 88 LEU A O 1
ATOM 637 N N . PRO A 1 89 ? -3.771 12.279 -4.778 1.00 97.50 89 PRO A N 1
ATOM 638 C CA . PRO A 1 89 ? -4.756 11.880 -5.787 1.00 97.50 89 PRO A CA 1
ATOM 639 C C . PRO A 1 89 ? -4.122 11.666 -7.173 1.00 97.50 89 PRO A C 1
ATOM 641 O O . PRO A 1 89 ? -3.242 12.415 -7.587 1.00 97.50 89 PRO A O 1
ATOM 644 N N . HIS A 1 90 ? -4.620 10.675 -7.920 1.00 97.81 90 HIS A N 1
ATOM 645 C CA . HIS A 1 90 ? -4.164 10.363 -9.280 1.00 97.81 90 HIS A CA 1
ATOM 646 C C . HIS A 1 90 ? -5.369 10.245 -10.229 1.00 97.81 90 HIS A C 1
ATOM 648 O O . HIS A 1 90 ? -6.351 9.607 -9.850 1.00 97.81 90 HIS A O 1
ATOM 654 N N . PRO A 1 91 ? -5.320 10.780 -11.467 1.00 95.81 91 PRO A N 1
ATOM 655 C CA . PRO A 1 91 ? -6.458 10.761 -12.398 1.00 95.81 91 PRO A CA 1
ATOM 656 C C . PRO A 1 91 ? -6.971 9.350 -12.722 1.00 95.81 91 PRO A C 1
ATOM 658 O O . PRO A 1 91 ? -8.173 9.141 -12.866 1.00 95.81 91 PRO A O 1
ATOM 661 N N . ASP A 1 92 ? -6.072 8.366 -12.778 1.00 96.38 92 ASP A N 1
ATOM 662 C CA . ASP A 1 92 ? -6.454 6.969 -13.014 1.00 96.38 92 ASP A CA 1
ATOM 663 C C . ASP A 1 92 ? -6.859 6.203 -11.739 1.00 96.38 92 ASP A C 1
ATOM 665 O O . ASP A 1 92 ? -7.364 5.082 -11.831 1.00 96.38 92 ASP A O 1
ATOM 669 N N . ALA A 1 93 ? -6.623 6.762 -10.546 1.00 96.69 93 ALA A N 1
ATOM 670 C CA . ALA A 1 93 ? -7.013 6.140 -9.283 1.00 96.69 93 ALA A CA 1
ATOM 671 C C . ALA A 1 93 ? -8.440 6.570 -8.923 1.00 96.69 93 ALA A C 1
ATOM 673 O O . ALA A 1 93 ? -8.667 7.571 -8.246 1.00 96.69 93 ALA A O 1
ATOM 674 N N . LYS A 1 94 ? -9.416 5.813 -9.427 1.00 95.12 94 LYS A N 1
ATOM 675 C CA . LYS A 1 94 ? -10.839 6.106 -9.232 1.00 95.12 94 LYS A CA 1
ATOM 676 C C . LYS A 1 94 ? -11.266 5.925 -7.773 1.00 95.12 94 LYS A C 1
ATOM 678 O O . LYS A 1 94 ? -10.814 5.010 -7.089 1.00 95.12 94 LYS A O 1
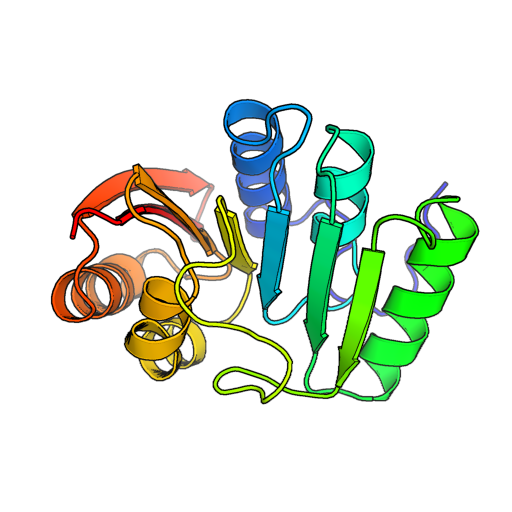ATOM 683 N N . GLN A 1 95 ? -12.193 6.772 -7.332 1.00 96.44 95 GLN A N 1
ATOM 684 C CA . GLN A 1 95 ? -12.845 6.628 -6.032 1.00 96.44 95 GLN A CA 1
ATOM 685 C C . GLN A 1 95 ? -13.730 5.379 -5.992 1.00 96.44 95 GLN A C 1
ATOM 687 O O . GLN A 1 95 ? -14.400 5.061 -6.973 1.00 96.44 95 GLN A O 1
ATOM 692 N N . SER A 1 96 ? -13.794 4.732 -4.828 1.00 97.06 96 SER A N 1
ATOM 693 C CA . SER A 1 96 ? -14.639 3.560 -4.546 1.00 97.06 96 SER A CA 1
ATOM 694 C C . SER A 1 96 ? -14.470 2.407 -5.547 1.00 97.06 96 SER A C 1
ATOM 696 O O . SER A 1 96 ? -15.430 1.699 -5.839 1.00 97.06 96 SER A O 1
ATOM 698 N N . ALA A 1 97 ? -13.272 2.253 -6.113 1.00 97.69 97 ALA A N 1
ATOM 699 C CA . ALA A 1 97 ? -12.996 1.296 -7.183 1.00 97.69 97 ALA A CA 1
ATOM 700 C C . ALA A 1 97 ? -12.246 0.050 -6.702 1.00 97.69 97 ALA A C 1
ATOM 702 O O . ALA A 1 97 ? -12.267 -0.969 -7.385 1.00 97.69 97 ALA A O 1
ATOM 703 N N . TYR A 1 98 ? -11.587 0.127 -5.546 1.00 98.69 98 TYR A N 1
ATOM 704 C CA . TYR A 1 98 ? -10.705 -0.931 -5.065 1.00 98.69 98 TYR A CA 1
ATOM 705 C C . TYR A 1 98 ? -11.313 -1.640 -3.862 1.00 98.69 98 TYR A C 1
ATOM 707 O O . TYR A 1 98 ? -11.860 -1.001 -2.963 1.00 98.69 98 TYR A O 1
ATOM 715 N N . GLY A 1 99 ? -11.197 -2.965 -3.828 1.00 98.62 99 GLY A N 1
ATOM 716 C CA . GLY A 1 99 ? -11.539 -3.743 -2.641 1.00 98.62 99 GLY A CA 1
ATOM 717 C C . GLY A 1 99 ? -10.448 -3.676 -1.576 1.00 98.62 99 GLY A C 1
ATOM 718 O O . GLY A 1 99 ? -10.756 -3.756 -0.389 1.00 98.62 99 GLY A O 1
ATOM 719 N N . ILE A 1 100 ? -9.193 -3.487 -1.995 1.00 98.81 100 ILE A N 1
ATOM 720 C CA . ILE A 1 100 ? -8.041 -3.313 -1.107 1.00 98.81 100 ILE A CA 1
ATOM 721 C C . ILE A 1 100 ? -7.178 -2.161 -1.622 1.00 98.81 100 ILE A C 1
ATOM 723 O O . ILE A 1 100 ? -6.867 -2.103 -2.811 1.00 98.81 100 ILE A O 1
ATOM 727 N N . ALA A 1 101 ? -6.739 -1.282 -0.727 1.00 98.81 101 ALA A N 1
ATOM 728 C CA . ALA A 1 101 ? -5.605 -0.401 -0.971 1.00 98.81 101 ALA A CA 1
ATOM 729 C C . ALA A 1 101 ? -4.475 -0.733 0.006 1.00 98.81 101 ALA A C 1
ATOM 731 O O . ALA A 1 101 ? -4.705 -0.818 1.209 1.00 98.81 101 ALA A O 1
ATOM 732 N N . VAL A 1 102 ? -3.259 -0.916 -0.495 1.00 98.88 102 VAL A N 1
ATOM 733 C CA . VAL A 1 102 ? -2.057 -1.153 0.306 1.00 98.88 102 VAL A CA 1
ATOM 734 C C . VAL A 1 102 ? -1.066 -0.009 0.109 1.00 98.88 102 VAL A C 1
ATOM 736 O O . VAL A 1 102 ? -0.892 0.487 -1.001 1.00 98.88 102 VAL A O 1
ATOM 739 N N . ALA A 1 103 ? -0.442 0.436 1.197 1.00 98.56 103 ALA A N 1
ATOM 740 C CA . ALA A 1 103 ? 0.601 1.453 1.191 1.00 98.56 103 ALA A CA 1
ATOM 741 C C . ALA A 1 103 ? 1.684 1.075 2.210 1.00 98.56 103 ALA A C 1
ATOM 743 O O . ALA A 1 103 ? 1.458 1.136 3.417 1.00 98.56 103 ALA A O 1
ATOM 744 N N . ASN A 1 104 ? 2.860 0.667 1.729 1.00 98.12 104 ASN A N 1
ATOM 745 C CA . ASN A 1 104 ? 4.026 0.353 2.561 1.00 98.12 104 ASN A CA 1
ATOM 746 C C . ASN A 1 104 ? 5.063 1.476 2.431 1.00 98.12 104 ASN A C 1
ATOM 748 O O . ASN A 1 104 ? 6.066 1.340 1.733 1.00 98.12 104 ASN A O 1
ATOM 752 N N . ILE A 1 105 ? 4.768 2.614 3.059 1.00 96.94 105 ILE A N 1
ATOM 753 C CA . ILE A 1 105 ? 5.498 3.881 2.920 1.00 96.94 105 ILE A CA 1
ATOM 754 C C . ILE A 1 105 ? 5.571 4.601 4.273 1.00 96.94 105 ILE A C 1
ATOM 756 O O . ILE A 1 105 ? 4.999 4.158 5.262 1.00 96.94 105 ILE A O 1
ATOM 760 N N . SER A 1 106 ? 6.279 5.730 4.341 1.00 96.94 106 SER A N 1
ATOM 761 C CA . SER A 1 106 ? 6.447 6.441 5.615 1.00 96.94 106 SER A CA 1
ATOM 762 C C . SER A 1 106 ? 5.119 6.916 6.220 1.00 96.94 106 SER A C 1
ATOM 764 O O . SER A 1 106 ? 4.214 7.358 5.508 1.00 96.94 106 SER A O 1
ATOM 766 N N . ALA A 1 107 ? 5.052 6.921 7.554 1.00 98.00 107 ALA A N 1
ATOM 767 C CA . ALA A 1 107 ? 3.895 7.376 8.329 1.00 98.00 107 ALA A CA 1
ATOM 768 C C . ALA A 1 107 ? 3.386 8.765 7.913 1.00 98.00 107 ALA A C 1
ATOM 770 O O . ALA A 1 107 ? 2.179 8.979 7.791 1.00 98.00 107 ALA A O 1
ATOM 771 N N . LYS A 1 108 ? 4.313 9.694 7.645 1.00 98.06 108 LYS A N 1
ATOM 772 C CA . LYS A 1 108 ? 3.995 11.044 7.171 1.00 98.06 108 LYS A CA 1
ATOM 773 C C . LYS A 1 108 ? 3.194 10.998 5.870 1.00 98.06 108 LYS A C 1
ATOM 775 O O . LYS A 1 108 ? 2.125 11.592 5.797 1.00 98.06 108 LYS A O 1
ATOM 780 N N . VAL A 1 109 ? 3.688 10.261 4.875 1.00 97.88 109 VAL A N 1
ATOM 781 C CA . VAL A 1 109 ? 3.036 10.187 3.563 1.00 97.88 109 VAL A CA 1
ATOM 782 C C . VAL A 1 109 ? 1.692 9.475 3.671 1.00 97.88 109 VAL A C 1
ATOM 784 O O . VAL A 1 109 ? 0.720 9.982 3.123 1.00 97.88 109 VAL A O 1
ATOM 787 N N . VAL A 1 110 ? 1.599 8.359 4.412 1.00 98.19 110 VAL A N 1
ATOM 788 C CA . VAL A 1 110 ? 0.308 7.677 4.635 1.00 98.19 110 VAL A CA 1
ATOM 789 C C . VAL A 1 110 ? -0.715 8.640 5.235 1.00 98.19 110 VAL A C 1
ATOM 791 O O . VAL A 1 110 ? -1.844 8.712 4.753 1.00 98.19 110 VAL A O 1
ATOM 794 N N . SER A 1 111 ? -0.322 9.410 6.251 1.00 98.50 111 SER A N 1
ATOM 795 C CA . SER A 1 111 ? -1.213 10.368 6.913 1.00 98.50 111 SER A CA 1
ATOM 796 C C . SER A 1 111 ? -1.686 11.457 5.943 1.00 98.50 111 SER A C 1
ATOM 798 O O . SER A 1 111 ? -2.878 11.738 5.870 1.00 98.50 111 SER A O 1
ATOM 800 N N . GLU A 1 112 ? -0.777 12.010 5.132 1.00 98.44 112 GLU A N 1
ATOM 801 C CA . GLU A 1 112 ? -1.091 13.034 4.123 1.00 98.44 112 GLU A CA 1
ATOM 802 C C . GLU A 1 112 ? -2.070 12.533 3.048 1.00 98.44 112 GLU A C 1
ATOM 804 O O . GLU A 1 112 ? -2.972 13.268 2.642 1.00 98.44 112 GLU A O 1
ATOM 809 N N . ILE A 1 113 ? -1.930 11.281 2.594 1.00 98.25 113 ILE A N 1
ATOM 810 C CA . ILE A 1 113 ? -2.781 10.724 1.531 1.00 98.25 113 ILE A CA 1
ATOM 811 C C . ILE A 1 113 ? -4.032 10.006 2.047 1.00 98.25 113 ILE A C 1
ATOM 813 O O . ILE A 1 113 ? -4.843 9.576 1.226 1.00 98.25 113 ILE A O 1
ATOM 817 N N . SER A 1 114 ? -4.215 9.865 3.364 1.00 98.44 114 SER A N 1
ATOM 818 C CA . SER A 1 114 ? -5.295 9.062 3.966 1.00 98.44 114 SER A CA 1
ATOM 819 C C . SER A 1 114 ? -6.697 9.388 3.422 1.00 98.44 114 SER A C 1
ATOM 821 O O . SER A 1 114 ? -7.396 8.445 3.046 1.00 98.44 114 SER A O 1
ATOM 823 N N . PRO A 1 115 ? -7.105 10.665 3.238 1.00 98.25 115 PRO A N 1
ATOM 824 C CA . PRO A 1 115 ? -8.403 10.989 2.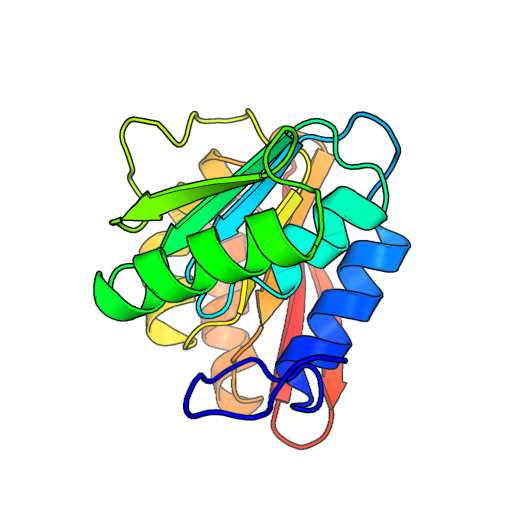630 1.00 98.25 115 PRO A CA 1
ATOM 825 C C . PRO A 1 115 ? -8.583 10.410 1.217 1.00 98.25 115 PRO A C 1
ATOM 827 O O . PRO A 1 115 ? -9.648 9.907 0.852 1.00 98.25 115 PRO A O 1
ATOM 830 N N . TYR A 1 116 ? -7.528 10.433 0.403 1.00 98.38 116 TYR A N 1
ATOM 831 C CA . TYR A 1 116 ? -7.561 9.895 -0.956 1.00 98.38 116 TYR A CA 1
ATOM 832 C C . TYR A 1 116 ? -7.461 8.369 -0.969 1.00 98.38 116 TYR A C 1
ATOM 834 O O . TYR A 1 116 ? -8.135 7.717 -1.763 1.00 98.38 116 TYR A O 1
ATOM 842 N N . LEU A 1 117 ? -6.657 7.800 -0.071 1.00 98.06 117 LEU A N 1
ATOM 843 C CA . LEU A 1 117 ? -6.478 6.359 0.069 1.00 98.06 117 LEU A CA 1
ATOM 844 C C . LEU A 1 117 ? -7.786 5.682 0.495 1.00 98.06 117 LEU A C 1
ATOM 846 O O . LEU A 1 117 ? -8.233 4.746 -0.162 1.00 98.06 117 LEU A O 1
ATOM 850 N N . VAL A 1 118 ? -8.449 6.210 1.527 1.00 98.44 118 VAL A N 1
ATOM 851 C CA . VAL A 1 118 ? -9.752 5.714 1.996 1.00 98.44 118 VAL A CA 1
ATOM 852 C C . VAL A 1 118 ? -10.845 5.963 0.952 1.00 98.44 118 VAL A C 1
ATOM 854 O O . VAL A 1 118 ? -11.672 5.085 0.699 1.00 98.44 118 VAL A O 1
ATOM 857 N N . SER A 1 119 ? -10.842 7.117 0.269 1.00 98.00 119 SER A N 1
ATOM 858 C CA . SER A 1 119 ? -11.849 7.393 -0.769 1.00 98.00 119 SER A CA 1
ATOM 859 C C . SER A 1 119 ? -11.718 6.507 -2.018 1.00 98.00 119 SER A C 1
ATOM 861 O O . SER A 1 119 ? -12.718 6.269 -2.703 1.00 98.00 119 SER A O 1
ATOM 863 N N . ALA A 1 120 ? -10.525 5.977 -2.307 1.00 98.38 120 ALA A N 1
ATOM 864 C CA . ALA A 1 120 ? -10.289 5.020 -3.389 1.00 98.38 120 ALA A CA 1
ATOM 865 C C . ALA A 1 120 ? -10.920 3.643 -3.113 1.00 98.38 120 ALA A C 1
ATOM 867 O O . ALA A 1 120 ? -11.331 2.949 -4.048 1.00 98.38 120 ALA A O 1
ATOM 868 N N . VAL A 1 121 ? -11.051 3.265 -1.842 1.00 98.56 121 VAL A N 1
ATOM 869 C CA . VAL A 1 121 ? -11.569 1.961 -1.422 1.00 98.56 121 VAL A CA 1
ATOM 870 C C . VAL A 1 121 ? -13.102 1.970 -1.371 1.00 98.56 121 VAL A C 1
ATOM 872 O O . VAL A 1 121 ? -13.734 2.937 -0.936 1.00 98.56 121 VAL A O 1
ATOM 875 N N . GLN A 1 122 ? -13.714 0.901 -1.883 1.00 97.88 122 GLN A N 1
ATOM 876 C CA . GLN A 1 122 ? -15.166 0.705 -1.882 1.00 97.88 122 GLN A CA 1
ATOM 877 C C . GLN A 1 122 ? -15.710 0.430 -0.471 1.00 97.88 122 GLN A C 1
ATOM 879 O O . GLN A 1 122 ? -14.964 0.057 0.433 1.00 97.88 122 GLN A O 1
ATOM 884 N N . ASN A 1 123 ? -17.029 0.554 -0.288 1.00 96.94 123 ASN A N 1
ATOM 885 C CA . ASN A 1 123 ? -17.662 0.182 0.979 1.00 96.94 123 ASN A CA 1
ATOM 886 C C . ASN A 1 123 ? -17.412 -1.303 1.301 1.00 96.94 123 ASN A C 1
ATOM 888 O O . ASN A 1 123 ? -17.565 -2.161 0.431 1.00 96.94 123 ASN A O 1
ATOM 892 N N . GLY A 1 124 ? -17.013 -1.600 2.536 1.00 96.44 124 GLY A N 1
ATOM 893 C CA . GLY A 1 124 ? -16.598 -2.932 2.981 1.00 96.44 124 GLY A CA 1
ATOM 894 C C . GLY A 1 124 ? -15.173 -3.335 2.578 1.00 96.44 124 GLY A C 1
ATOM 895 O O . GLY A 1 124 ? -14.715 -4.401 2.989 1.00 96.44 124 GLY A O 1
ATOM 896 N N . GLY A 1 125 ? -14.462 -2.510 1.802 1.00 98.38 125 GLY A N 1
ATOM 897 C CA . GLY A 1 125 ? -13.068 -2.744 1.433 1.00 98.38 125 GLY A CA 1
ATOM 898 C C . GLY A 1 125 ? -12.080 -2.432 2.562 1.00 98.38 125 GLY A C 1
ATOM 899 O O . GLY A 1 125 ? -12.458 -1.917 3.619 1.00 98.38 125 GLY A O 1
ATOM 900 N N . LYS A 1 126 ? -10.801 -2.752 2.334 1.00 98.69 126 LYS A N 1
ATOM 901 C CA . LYS A 1 126 ? -9.722 -2.616 3.326 1.00 98.69 126 LYS A CA 1
ATOM 902 C C . LYS A 1 126 ? -8.617 -1.664 2.880 1.00 98.69 126 LYS A C 1
ATOM 904 O O . LYS A 1 126 ? -8.247 -1.625 1.709 1.00 98.69 126 LYS A O 1
ATOM 909 N N . VAL A 1 127 ? -8.044 -0.953 3.843 1.00 98.81 127 VAL A N 1
ATOM 910 C CA . VAL A 1 127 ? -6.765 -0.251 3.719 1.00 98.81 127 VAL A CA 1
ATOM 911 C C . VAL A 1 127 ? -5.726 -0.998 4.550 1.00 98.81 127 VAL A C 1
ATOM 913 O O . VAL A 1 127 ? -5.967 -1.272 5.722 1.00 98.81 127 VAL A O 1
ATOM 916 N N . ILE A 1 128 ? -4.575 -1.306 3.956 1.00 98.81 128 ILE A N 1
ATOM 917 C CA . ILE A 1 128 ? -3.402 -1.883 4.620 1.00 98.81 128 ILE A CA 1
ATOM 918 C C . ILE A 1 128 ? -2.299 -0.821 4.605 1.00 98.81 128 ILE A C 1
ATOM 920 O O . ILE A 1 128 ? -1.733 -0.531 3.552 1.00 98.81 128 ILE A O 1
ATOM 924 N N . ALA A 1 129 ? -1.972 -0.246 5.758 1.00 98.62 129 ALA A N 1
ATOM 925 C CA . ALA A 1 129 ? -0.916 0.754 5.899 1.00 98.62 129 ALA A CA 1
ATOM 926 C C . ALA A 1 129 ? 0.275 0.171 6.671 1.00 98.62 129 ALA A C 1
ATOM 928 O O . ALA A 1 129 ? 0.123 -0.250 7.812 1.00 98.62 129 ALA A O 1
ATOM 929 N N . SER A 1 130 ? 1.460 0.147 6.067 1.00 98.00 130 SER A N 1
ATOM 930 C CA . SER A 1 130 ? 2.712 -0.344 6.660 1.00 98.00 130 SER A CA 1
ATOM 931 C C . SER A 1 130 ? 3.862 0.612 6.346 1.00 98.00 130 SER A C 1
ATOM 933 O O . SER A 1 130 ? 3.636 1.676 5.778 1.00 98.00 130 SER A O 1
ATOM 935 N N . GLY A 1 131 ? 5.097 0.261 6.712 1.00 95.62 131 GLY A N 1
ATOM 936 C CA . GLY A 1 131 ? 6.244 1.176 6.595 1.00 95.62 131 GLY A CA 1
ATOM 937 C C . GLY A 1 131 ? 6.302 2.195 7.737 1.00 95.62 131 GLY A C 1
ATOM 938 O O . GLY A 1 131 ? 6.960 3.231 7.634 1.00 95.62 131 GLY A O 1
ATOM 939 N N . ILE A 1 132 ? 5.595 1.903 8.829 1.00 97.56 132 ILE A N 1
ATOM 940 C CA . ILE A 1 132 ? 5.338 2.813 9.941 1.00 97.56 132 ILE A CA 1
ATOM 941 C C . ILE A 1 132 ? 6.102 2.304 11.159 1.00 97.56 132 ILE A C 1
ATOM 943 O O . ILE A 1 132 ? 6.021 1.122 11.491 1.00 97.56 132 ILE A O 1
ATOM 947 N N . LEU A 1 133 ? 6.838 3.192 11.826 1.00 97.44 133 LEU A N 1
ATOM 948 C CA . LEU A 1 133 ? 7.429 2.885 13.128 1.00 97.44 133 LEU A CA 1
ATOM 949 C C . LEU A 1 133 ? 6.339 2.861 14.200 1.00 97.44 133 LEU A C 1
ATOM 951 O O . LEU A 1 133 ? 5.409 3.665 14.145 1.00 97.44 133 LEU A O 1
ATOM 955 N N . LEU A 1 134 ? 6.474 1.989 15.196 1.00 97.19 134 LEU A N 1
ATOM 956 C CA . LEU A 1 134 ? 5.490 1.785 16.260 1.00 97.19 134 LEU A CA 1
ATOM 957 C C . LEU A 1 134 ? 5.103 3.092 16.971 1.00 97.19 134 LEU A C 1
ATOM 959 O O . LEU A 1 134 ? 3.928 3.315 17.243 1.00 97.19 134 LEU A O 1
ATOM 963 N N . GLU A 1 135 ? 6.063 3.991 17.195 1.00 97.50 135 GLU A N 1
ATOM 964 C CA . GLU A 1 135 ? 5.843 5.322 17.786 1.00 97.50 135 GLU A CA 1
ATOM 965 C C . GLU A 1 135 ? 4.920 6.235 16.955 1.00 97.50 135 GLU A C 1
ATOM 967 O O . GLU A 1 135 ? 4.285 7.133 17.496 1.00 97.50 135 GLU A O 1
ATOM 972 N N . ASN A 1 136 ? 4.815 5.992 15.644 1.00 98.19 136 ASN A N 1
ATOM 973 C CA . ASN A 1 136 ? 3.981 6.758 14.717 1.00 98.19 136 ASN A CA 1
ATOM 974 C C . ASN A 1 136 ? 2.623 6.090 14.444 1.00 98.19 136 ASN A C 1
ATOM 976 O O . ASN A 1 136 ? 1.844 6.602 13.637 1.00 98.19 136 ASN A O 1
ATOM 980 N N . LYS A 1 137 ? 2.328 4.959 15.100 1.00 98.06 137 LYS A N 1
ATOM 981 C CA . LYS A 1 137 ? 1.071 4.214 14.947 1.00 98.06 137 LYS A CA 1
ATOM 982 C C . LYS A 1 137 ? -0.148 5.122 15.089 1.00 98.06 137 LYS A C 1
ATOM 984 O O . LYS A 1 137 ? -1.018 5.118 14.219 1.00 98.06 137 LYS A O 1
ATOM 989 N N . ASP A 1 138 ? -0.205 5.873 16.185 1.00 98.06 138 ASP A N 1
ATOM 990 C CA . ASP A 1 138 ? -1.416 6.598 16.567 1.00 98.06 138 ASP A CA 1
ATOM 991 C C . ASP A 1 138 ? -1.730 7.710 15.563 1.00 98.06 138 ASP A C 1
ATOM 993 O O . ASP A 1 138 ? -2.877 7.839 15.143 1.00 98.06 138 ASP A O 1
ATOM 997 N N . ILE A 1 139 ? -0.701 8.414 15.077 1.00 98.12 139 ILE A N 1
ATOM 998 C CA . ILE A 1 139 ? -0.829 9.457 14.047 1.00 98.12 139 ILE A CA 1
ATOM 999 C C . ILE A 1 139 ? -1.457 8.884 12.770 1.00 98.12 139 ILE A C 1
ATOM 1001 O O . ILE A 1 139 ? -2.409 9.455 12.241 1.00 98.12 139 ILE A O 1
ATOM 1005 N N . VAL A 1 140 ? -0.966 7.734 12.296 1.00 98.62 140 VAL A N 1
ATOM 1006 C CA . VAL A 1 140 ? -1.498 7.117 11.072 1.00 98.62 140 VAL A CA 1
ATOM 1007 C C . VAL A 1 140 ? -2.904 6.568 11.295 1.00 98.62 140 VAL A C 1
ATOM 1009 O O . VAL A 1 140 ? -3.776 6.750 10.449 1.00 98.62 140 VAL A O 1
ATOM 1012 N N . SER A 1 141 ? -3.151 5.917 12.435 1.00 98.44 141 SER A N 1
ATOM 1013 C CA . SER A 1 141 ? -4.479 5.383 12.744 1.00 98.44 141 SER A CA 1
ATOM 1014 C C . SER A 1 141 ? -5.535 6.488 12.823 1.00 98.44 141 SER A C 1
ATOM 1016 O O . SER A 1 141 ? -6.618 6.331 12.266 1.00 98.44 141 SER A O 1
ATOM 1018 N N . GLN A 1 142 ? -5.193 7.632 13.419 1.00 98.56 142 GLN A N 1
ATOM 1019 C CA . GLN A 1 142 ? -6.081 8.780 13.527 1.00 98.56 142 GLN A CA 1
ATOM 1020 C C . GLN A 1 142 ? -6.373 9.391 12.151 1.00 98.56 142 GLN A C 1
ATOM 1022 O O . GLN A 1 142 ? -7.528 9.679 11.853 1.00 98.56 142 GLN A O 1
ATOM 1027 N N . ALA A 1 143 ? -5.367 9.506 11.277 1.00 98.62 143 ALA A N 1
ATOM 1028 C CA . ALA A 1 143 ? -5.558 9.994 9.911 1.00 98.62 143 ALA A CA 1
ATOM 1029 C C . ALA A 1 143 ? -6.490 9.089 9.079 1.00 98.62 143 ALA A C 1
ATOM 1031 O O . ALA A 1 143 ? -7.321 9.585 8.317 1.00 98.62 143 ALA A O 1
ATOM 1032 N N . LEU A 1 144 ? -6.392 7.763 9.243 1.00 98.50 144 LEU A N 1
ATOM 1033 C CA . LEU A 1 144 ? -7.310 6.809 8.608 1.00 98.50 144 LEU A CA 1
ATOM 1034 C C . LEU A 1 144 ? -8.740 6.942 9.156 1.00 98.50 144 LEU A C 1
ATOM 1036 O O . LEU A 1 144 ? -9.695 6.901 8.379 1.00 98.50 144 LEU A O 1
ATOM 1040 N N . ILE A 1 145 ? -8.883 7.143 10.470 1.00 98.31 145 ILE A N 1
ATOM 1041 C CA . ILE A 1 145 ? -10.183 7.329 11.131 1.00 98.31 145 ILE A CA 1
ATOM 1042 C C . ILE A 1 145 ? -10.863 8.619 10.673 1.00 98.31 145 ILE A C 1
ATOM 1044 O O . ILE A 1 145 ? -12.026 8.604 10.276 1.00 98.31 145 ILE A O 1
ATOM 1048 N N . GLU A 1 146 ? -10.131 9.730 10.644 1.00 98.19 146 GLU A N 1
ATOM 1049 C CA . GLU A 1 146 ? -10.634 11.021 10.162 1.00 98.19 146 GLU A CA 1
ATOM 1050 C C . GLU A 1 146 ? -11.016 10.989 8.678 1.00 98.19 146 GLU A C 1
ATOM 1052 O O . GLU A 1 146 ? -11.930 11.695 8.252 1.00 98.19 146 GLU A O 1
ATOM 1057 N N . ALA A 1 147 ? -10.358 10.133 7.894 1.00 97.81 147 ALA A N 1
ATOM 1058 C CA . ALA A 1 147 ? -10.691 9.888 6.497 1.00 97.81 147 ALA A CA 1
ATOM 1059 C C . ALA A 1 147 ? -11.929 8.985 6.295 1.00 97.81 147 ALA A C 1
ATOM 1061 O O . ALA A 1 147 ? -12.367 8.815 5.154 1.00 97.81 147 ALA A O 1
ATOM 1062 N N . GLY A 1 148 ? -12.512 8.435 7.367 1.00 97.00 148 GLY A N 1
ATOM 1063 C CA . GLY A 1 148 ? -13.739 7.632 7.325 1.00 97.00 148 GLY A CA 1
ATOM 1064 C C . GLY A 1 148 ? -13.524 6.116 7.268 1.00 97.00 148 GLY A C 1
ATOM 1065 O O . GLY A 1 148 ? -14.371 5.403 6.729 1.00 97.00 148 GLY A O 1
ATOM 1066 N N . ALA A 1 149 ? -12.399 5.614 7.779 1.00 97.81 149 ALA A N 1
ATOM 1067 C CA . ALA A 1 149 ? -12.177 4.185 7.991 1.00 97.81 149 ALA A CA 1
ATOM 1068 C C . ALA A 1 149 ? -12.218 3.829 9.488 1.00 97.81 149 ALA A C 1
ATOM 1070 O O . ALA A 1 149 ? -11.943 4.659 10.343 1.00 97.81 149 ALA A O 1
ATOM 1071 N N . ASP A 1 150 ? -12.503 2.575 9.819 1.00 97.88 150 ASP A N 1
ATOM 1072 C CA . ASP A 1 150 ? -12.379 2.054 11.181 1.00 97.88 150 ASP A CA 1
ATOM 1073 C C . ASP A 1 150 ? -11.105 1.219 11.289 1.00 97.88 150 ASP A C 1
ATOM 1075 O O . ASP A 1 150 ? -10.886 0.332 10.464 1.00 97.88 150 ASP A O 1
ATOM 1079 N N . LEU A 1 151 ? -10.276 1.444 12.310 1.00 98.00 151 LEU A N 1
ATOM 1080 C CA . LEU A 1 151 ? -9.138 0.562 12.578 1.00 98.00 151 LEU A CA 1
ATOM 1081 C C . LEU A 1 151 ? -9.644 -0.815 13.041 1.00 98.00 151 LEU A C 1
ATOM 1083 O O . LEU A 1 151 ? -10.361 -0.912 14.036 1.00 98.00 151 LEU A O 1
ATOM 1087 N N . GLU A 1 152 ? -9.250 -1.876 12.340 1.00 98.06 152 GLU A N 1
ATOM 1088 C CA . GLU A 1 152 ? -9.688 -3.252 12.611 1.00 98.06 152 GLU A CA 1
ATOM 1089 C C . GLU A 1 152 ? -8.563 -4.123 13.170 1.00 98.06 152 GLU A C 1
ATOM 1091 O O . GLU A 1 152 ? -8.793 -4.914 14.083 1.00 98.06 152 GLU A O 1
ATOM 1096 N N . GLU A 1 153 ? -7.342 -3.970 12.652 1.00 97.88 153 GLU A N 1
ATOM 1097 C CA . GLU A 1 153 ? -6.193 -4.775 13.066 1.00 97.88 153 GLU A CA 1
ATOM 1098 C C . GLU A 1 153 ? -4.922 -3.927 13.193 1.00 97.88 153 GLU A C 1
ATOM 1100 O O . GLU A 1 153 ? -4.710 -2.942 12.482 1.00 97.88 153 GLU A O 1
ATOM 1105 N N . THR A 1 154 ? -4.045 -4.322 14.115 1.00 98.19 154 THR A N 1
ATOM 1106 C CA . THR A 1 154 ? -2.690 -3.787 14.262 1.00 98.19 154 THR A CA 1
ATOM 1107 C C . THR A 1 154 ? -1.724 -4.952 14.418 1.00 98.19 154 THR A C 1
ATOM 1109 O O . THR A 1 154 ? -1.807 -5.698 15.390 1.00 98.19 154 THR A O 1
ATOM 1112 N N . LEU A 1 155 ? -0.777 -5.069 13.493 1.00 97.94 155 LEU A N 1
ATOM 1113 C CA . LEU A 1 155 ? 0.299 -6.049 13.530 1.00 97.94 155 LEU A CA 1
ATOM 1114 C C . LEU A 1 155 ? 1.593 -5.334 13.882 1.00 97.94 155 LEU A C 1
ATOM 1116 O O . LEU A 1 155 ? 1.885 -4.290 13.304 1.00 97.94 155 LEU A O 1
ATOM 1120 N N . VAL A 1 156 ? 2.364 -5.901 14.805 1.00 97.50 156 VAL A N 1
ATOM 1121 C CA . VAL A 1 156 ? 3.651 -5.353 15.242 1.00 97.50 156 VAL A CA 1
ATOM 1122 C C . VAL A 1 156 ? 4.731 -6.409 15.042 1.00 97.50 156 VAL A C 1
ATOM 1124 O O . VAL A 1 156 ? 4.559 -7.553 15.464 1.00 97.50 156 VAL A O 1
ATOM 1127 N N . ASP A 1 157 ? 5.834 -6.018 14.412 1.00 95.50 157 ASP A N 1
ATOM 1128 C CA . ASP A 1 157 ? 7.031 -6.843 14.246 1.00 95.50 157 ASP A CA 1
ATOM 1129 C C . ASP A 1 157 ? 8.277 -5.979 14.492 1.00 95.50 157 ASP A C 1
ATOM 1131 O O . ASP A 1 157 ? 8.639 -5.117 13.683 1.00 95.50 157 ASP A O 1
ATOM 1135 N N . GLY A 1 158 ? 8.884 -6.166 15.668 1.00 95.38 158 GLY A N 1
ATOM 1136 C CA . GLY A 1 158 ? 9.916 -5.275 16.191 1.00 95.38 158 GLY A CA 1
ATOM 1137 C C . GLY A 1 158 ? 9.393 -3.846 16.334 1.00 95.38 158 GLY A C 1
ATOM 1138 O O . GLY A 1 158 ? 8.354 -3.614 16.951 1.00 95.38 158 GLY A O 1
ATOM 1139 N N . ASP A 1 159 ? 10.101 -2.899 15.723 1.00 95.94 159 ASP A N 1
ATOM 1140 C CA . ASP A 1 159 ? 9.749 -1.476 15.748 1.00 95.94 159 ASP A CA 1
ATOM 1141 C C . ASP A 1 159 ? 8.740 -1.080 14.663 1.00 95.94 159 ASP A C 1
ATOM 1143 O O . ASP A 1 159 ? 8.397 0.095 14.546 1.00 95.94 159 ASP A O 1
ATOM 1147 N N . TRP A 1 160 ? 8.268 -2.025 13.848 1.00 97.50 160 TRP A N 1
ATOM 1148 C CA . TRP A 1 160 ? 7.398 -1.746 12.709 1.00 97.50 160 TRP A CA 1
ATOM 1149 C C . TRP A 1 160 ? 5.957 -2.152 12.978 1.00 97.50 160 TRP A C 1
ATOM 1151 O O . TRP A 1 160 ? 5.689 -3.185 13.590 1.00 97.50 160 TRP A O 1
A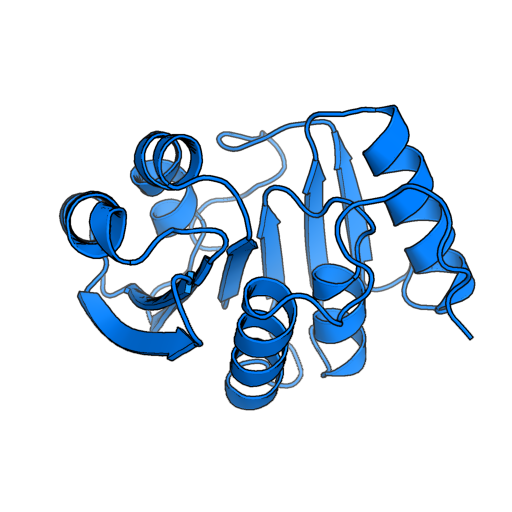TOM 1161 N N . VAL A 1 161 ? 5.023 -1.368 12.443 1.00 97.88 161 VAL A N 1
ATOM 1162 C CA . VAL A 1 161 ? 3.588 -1.628 12.534 1.00 97.88 161 VAL A CA 1
ATOM 1163 C C . VAL A 1 161 ? 2.941 -1.690 11.151 1.00 97.88 161 VAL A C 1
ATOM 1165 O O . VAL A 1 161 ? 3.299 -0.945 10.237 1.00 97.88 161 VAL A O 1
ATOM 1168 N N . THR A 1 162 ? 1.972 -2.594 11.010 1.00 98.62 162 THR A N 1
ATOM 1169 C CA . THR A 1 162 ? 1.005 -2.615 9.907 1.00 98.62 162 THR A CA 1
ATOM 1170 C C . THR A 1 162 ? -0.397 -2.455 10.473 1.00 98.62 162 THR A C 1
ATOM 1172 O O . THR A 1 162 ? -0.784 -3.172 11.394 1.00 98.62 162 THR A O 1
ATOM 1175 N N . LEU A 1 163 ? -1.156 -1.516 9.927 1.00 98.75 163 LEU A N 1
ATOM 1176 C CA . LEU A 1 163 ? -2.535 -1.229 10.293 1.00 98.75 163 LEU A CA 1
ATOM 1177 C C . LEU A 1 163 ? -3.459 -1.732 9.194 1.00 98.75 163 LEU A C 1
ATOM 1179 O O . LEU A 1 163 ? -3.206 -1.487 8.014 1.00 98.75 163 LEU A O 1
ATOM 1183 N N . VAL A 1 164 ? -4.539 -2.396 9.591 1.00 98.69 164 VAL A N 1
ATOM 1184 C CA . VAL A 1 164 ? -5.638 -2.754 8.695 1.00 98.69 164 VAL A CA 1
ATOM 1185 C C . VAL A 1 164 ? -6.858 -1.966 9.132 1.00 98.69 164 VAL A C 1
ATOM 1187 O O . VAL A 1 164 ? -7.265 -2.040 10.293 1.00 98.69 164 VAL A O 1
ATOM 1190 N N . ALA A 1 165 ? -7.427 -1.196 8.211 1.00 98.56 165 ALA A N 1
ATOM 1191 C CA . ALA A 1 165 ? -8.624 -0.406 8.451 1.00 98.56 165 ALA A CA 1
ATOM 1192 C C . ALA A 1 165 ? -9.728 -0.776 7.456 1.00 98.56 165 ALA A C 1
ATOM 1194 O O . ALA A 1 165 ? -9.469 -0.973 6.267 1.00 98.56 165 ALA A O 1
ATOM 1195 N N . GLY A 1 166 ? -10.963 -0.875 7.937 1.00 98.31 166 GLY A N 1
ATOM 1196 C CA . GLY A 1 166 ? -12.143 -1.142 7.125 1.00 98.31 166 GLY A CA 1
ATOM 1197 C C . GLY A 1 166 ? -12.842 0.143 6.712 1.00 98.31 166 GLY A C 1
ATOM 1198 O O . GLY A 1 166 ? -13.084 1.016 7.540 1.00 98.31 166 GLY A O 1
ATOM 1199 N N . VAL A 1 167 ? -13.214 0.258 5.440 1.00 97.44 167 VAL A N 1
ATOM 1200 C CA . VAL A 1 167 ? -13.990 1.404 4.952 1.00 97.44 167 VAL A CA 1
ATOM 1201 C C . VAL A 1 167 ? -15.475 1.104 5.103 1.00 97.44 167 VAL A C 1
ATOM 1203 O O . VAL A 1 167 ? -15.998 0.212 4.435 1.00 97.44 167 VAL A O 1
ATOM 1206 N N . LYS A 1 168 ? -16.157 1.855 5.973 1.00 82.88 168 LYS A N 1
ATOM 1207 C CA . LYS A 1 168 ? -17.615 1.818 6.136 1.00 82.88 168 LYS A CA 1
ATOM 1208 C C . LYS A 1 168 ? -18.169 3.182 5.747 1.00 82.88 168 LYS A C 1
ATOM 1210 O O . LYS A 1 168 ? -17.901 4.168 6.423 1.00 82.88 168 LYS A O 1
ATOM 1215 N N . ARG A 1 169 ? -18.897 3.240 4.635 1.00 64.25 169 ARG A N 1
ATOM 1216 C CA . ARG A 1 169 ? -19.658 4.432 4.234 1.00 64.25 169 ARG A CA 1
ATOM 1217 C C . ARG A 1 169 ? -21.142 4.213 4.445 1.00 64.25 169 ARG A C 1
ATOM 1219 O O . ARG A 1 169 ? -21.595 3.072 4.184 1.00 64.25 169 ARG A O 1
#

Foldseek 3Di:
DDDPPDWDAPCPDPQSVVLLVVLLVQQDAAFEEEEFQCQQVNSVLSSLVSHHQAYEYEHQDPVSLVNNCVVCVVSVNNNRYDYDYDGPPDPPLDFQRGLEYEYADELVVLLVCLLRRLRSHHAFGKYKYWVYFPVSVVSNQVSNVVSAWAWDDWDDDPRIIITMTHHHD

Solvent-accessible surface area (backbone atoms only — not comparable to full-atom values): 8650 Å² total; per-residue (Å²): 131,88,77,92,72,96,54,75,62,82,56,76,52,61,44,48,44,51,50,50,54,49,44,68,75,65,51,42,76,66,34,30,36,36,25,44,53,32,40,42,24,53,65,45,51,48,42,42,74,54,33,26,51,37,26,43,28,23,16,72,49,66,67,37,38,53,47,15,53,47,46,30,52,80,65,75,36,57,91,27,44,48,74,46,74,38,59,75,82,39,94,86,63,50,65,50,62,16,46,32,33,38,31,61,39,50,42,68,59,51,34,74,32,17,53,48,54,49,44,21,28,19,76,79,13,36,38,39,44,18,46,22,47,51,91,47,46,64,62,35,52,49,31,36,39,77,39,49,27,45,83,74,46,78,47,73,52,88,64,34,30,35,40,33,27,38,29,68,121

InterPro domains:
  IPR020596 Ribosomal RNA adenine methylase transferase, conserved site [PS01131] (33-61)
  IPR029063 S-adenosyl-L-methionine-dependent methyltransferase superfamily [G3DSA:3.40.50.150] (1-168)
  IPR029063 S-adenosyl-L-methionine-dependent methyltransferase superfamily [SSF53335] (2-164)
  IPR050078 Ribosomal protein L11 methyltransferase PrmA [PTHR43648] (1-162)

Sequence (169 aa):
MLDPGMAFGTGHHPTTSMCLKQLDALVTPGIDVLDVGCGSGVLSIAAARLGARHVFGLEIDSVAVNVAKQNVRENSVEHTVRVAQGTLPHPDAKQSAYGIAVANISAKVVSEISPYLVSAVQNGGKVIASGILLENKDIVSQALIEAGADLEETLVDGDWVTLVAGVKR

Organism: Geodia barretti (NCBI:txid519541)

pLDDT: mean 93.54, std 14.62, range [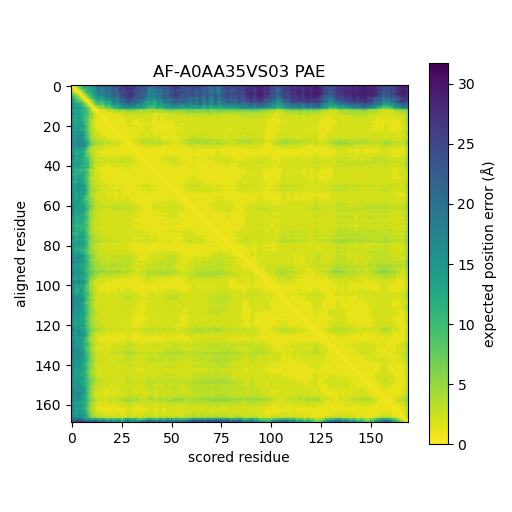30.06, 98.94]

Secondary structure (DSSP, 8-state):
-----S-S--S-SHHHHHHHHHHHHH--TT-EEEEET-TTSHHHHHHHHTT-SEEEEEES-HHHHHHHHHHHHHTT-TTTEEEEE--SS-TTS-TT-EEEEEEES-HHHHHHHHHHHHHHEEEEEEEEEEEEEGGGHHHHHHHHHHTTEEEEEEEEETTEEEEEEEE--

Nearest PDB structures (foldseek):
  3cjq-assembly2_D  TM=9.260E-01  e=6.091E-18  unclassified
  2nxc-assembly1_A  TM=9.204E-01  e=2.132E-17  Thermus thermophilus HB8
  2nxj-assembly1_A  TM=8.864E-01  e=1.140E-17  Thermus thermophilus HB8
  3cjt-assembly8_O  TM=9.105E-01  e=3.519E-17  unclassified
  2zbr-assembly1_A  TM=8.625E-01  e=1.559E-17  Thermus thermophilus